Protein AF-A0A4S2DGL5-F1 (afdb_monomer)

Sequence (90 aa):
MNLNRFSILTIIFGILCIVSMIFYFFNKLDSNYIVLMLGLTQLFSGLSHIKTSKSLDGKEGYNGNKIIGVVISIMGLFLVIASCIKILEK

Foldseek 3Di:
DPQDPLNVQLVVLVVVLVVQVVCVVVVNHDVLVNLQSQLSNLLSVLVSLLVVLVVVVPDDPSVVSNVSSVVSNVSSVVSNVVSVVVVVVD

Radius of gyration: 14.96 Å; Cα contacts (8 Å, |Δi|>4): 107; chains: 1; bounding box: 41×18×44 Å

Solvent-accessible surface area (backbone atoms only — not comparable to full-atom values): 4450 Å² total; per-residue (Å²): 131,90,77,48,71,38,47,52,49,18,52,54,29,45,52,49,24,54,53,40,50,54,38,34,75,70,71,74,45,62,70,49,58,33,43,27,28,46,10,49,18,33,26,26,42,10,52,29,34,35,55,53,22,65,77,40,79,87,47,98,68,31,68,60,42,31,51,53,10,50,53,35,24,53,53,9,49,52,34,31,53,56,21,50,52,59,59,72,79,102

Structure (mmCIF, N/CA/C/O backbone):
data_AF-A0A4S2DGL5-F1
#
_entry.id   AF-A0A4S2DGL5-F1
#
loop_
_atom_site.group_PDB
_atom_site.id
_atom_site.type_symbol
_atom_site.label_atom_id
_atom_site.label_alt_id
_atom_site.label_comp_id
_atom_site.label_asym_id
_atom_site.label_entity_id
_atom_site.label_seq_id
_atom_site.pdbx_PDB_ins_code
_atom_site.Cartn_x
_atom_site.Cartn_y
_atom_site.Cartn_z
_atom_site.occupancy
_atom_site.B_iso_or_equiv
_atom_site.auth_seq_id
_atom_site.auth_comp_id
_atom_site.auth_asym_id
_atom_site.auth_atom_id
_atom_site.pdbx_PDB_model_num
ATOM 1 N N . MET A 1 1 ? 23.041 5.233 -4.437 1.00 49.22 1 MET A N 1
ATOM 2 C CA . MET A 1 1 ? 21.773 4.892 -5.124 1.00 49.22 1 MET A CA 1
ATOM 3 C C . MET A 1 1 ? 20.824 6.067 -4.942 1.00 49.22 1 MET A C 1
ATOM 5 O O . MET A 1 1 ? 20.495 6.362 -3.802 1.00 49.22 1 MET A O 1
ATOM 9 N N . ASN A 1 2 ? 20.435 6.781 -6.004 1.00 58.03 2 ASN A N 1
ATOM 10 C CA . ASN A 1 2 ? 19.407 7.821 -5.880 1.00 58.03 2 ASN A CA 1
ATOM 11 C C . ASN A 1 2 ? 18.056 7.130 -5.670 1.00 58.03 2 ASN A C 1
ATOM 13 O O . ASN A 1 2 ? 17.495 6.563 -6.607 1.00 58.03 2 ASN A O 1
ATOM 17 N N . LEU A 1 3 ? 17.570 7.120 -4.428 1.00 64.56 3 LEU A N 1
ATOM 18 C CA . LEU A 1 3 ? 16.261 6.571 -4.093 1.00 64.56 3 LEU A CA 1
ATOM 19 C C . LEU A 1 3 ? 15.178 7.413 -4.766 1.00 64.56 3 LEU A C 1
ATOM 21 O O . LEU A 1 3 ? 15.100 8.632 -4.614 1.00 64.56 3 LEU A O 1
ATOM 25 N N . ASN A 1 4 ? 14.329 6.746 -5.534 1.00 80.50 4 ASN A N 1
ATOM 26 C CA . ASN A 1 4 ? 13.173 7.373 -6.142 1.00 80.50 4 ASN A CA 1
ATOM 27 C C . ASN A 1 4 ? 12.161 7.755 -5.045 1.00 80.50 4 ASN A C 1
ATOM 29 O O . ASN A 1 4 ? 11.989 7.025 -4.071 1.00 80.50 4 ASN A O 1
ATOM 33 N N . ARG A 1 5 ? 11.444 8.873 -5.218 1.00 87.69 5 ARG A N 1
ATOM 34 C CA . ARG A 1 5 ? 10.421 9.349 -4.266 1.00 87.69 5 ARG A CA 1
ATOM 35 C C . ARG A 1 5 ? 9.396 8.261 -3.917 1.00 87.69 5 ARG A C 1
ATOM 37 O O . ARG A 1 5 ? 9.004 8.147 -2.763 1.00 87.69 5 ARG A O 1
ATOM 44 N N . PHE A 1 6 ? 9.024 7.417 -4.883 1.00 89.12 6 PHE A N 1
ATOM 45 C CA . PHE A 1 6 ? 8.129 6.279 -4.640 1.00 89.12 6 PHE A CA 1
ATOM 46 C C . PHE A 1 6 ? 8.747 5.209 -3.732 1.00 89.12 6 PHE A C 1
ATOM 48 O O . PHE A 1 6 ? 8.052 4.660 -2.883 1.00 89.12 6 PHE A O 1
ATOM 55 N N . SER A 1 7 ? 10.051 4.950 -3.843 1.00 87.62 7 SER A N 1
ATOM 56 C CA . SER A 1 7 ? 10.757 4.031 -2.942 1.00 87.62 7 SER A CA 1
ATOM 57 C C . SER A 1 7 ? 10.775 4.572 -1.511 1.00 87.62 7 SER A C 1
ATOM 59 O O . SER A 1 7 ? 10.539 3.822 -0.573 1.00 87.62 7 SER A O 1
ATOM 61 N N . ILE A 1 8 ? 10.977 5.885 -1.346 1.00 90.88 8 ILE A N 1
ATOM 62 C CA . ILE A 1 8 ? 10.919 6.547 -0.033 1.00 90.88 8 ILE A CA 1
ATOM 63 C C . ILE A 1 8 ? 9.517 6.403 0.574 1.00 90.88 8 ILE A C 1
ATOM 65 O O . ILE A 1 8 ? 9.391 5.980 1.719 1.00 90.88 8 ILE A O 1
ATOM 69 N N . LEU A 1 9 ? 8.463 6.680 -0.202 1.00 91.69 9 LEU A N 1
ATOM 70 C CA . LEU A 1 9 ? 7.078 6.499 0.251 1.00 91.69 9 LEU A CA 1
ATOM 71 C C . LEU A 1 9 ? 6.784 5.044 0.628 1.00 91.69 9 LEU A C 1
ATOM 73 O O . LEU A 1 9 ? 6.173 4.798 1.660 1.00 91.69 9 LEU A O 1
ATOM 77 N N . THR A 1 10 ? 7.271 4.083 -0.158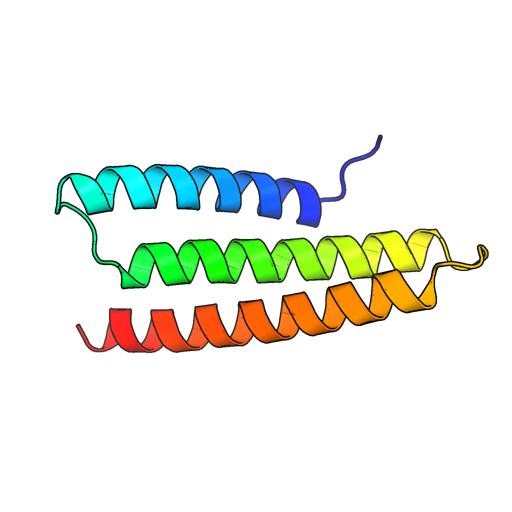 1.00 92.75 10 THR A N 1
ATOM 78 C CA . THR A 1 10 ? 7.126 2.648 0.141 1.00 92.75 10 THR A CA 1
ATOM 79 C C . THR A 1 10 ? 7.728 2.300 1.500 1.00 92.75 10 THR A C 1
ATOM 81 O O . THR A 1 10 ? 7.102 1.594 2.281 1.00 92.75 10 THR A O 1
ATOM 84 N N . ILE A 1 11 ? 8.917 2.825 1.810 1.00 92.56 11 ILE A N 1
ATOM 85 C CA . ILE A 1 11 ? 9.580 2.596 3.100 1.00 92.56 11 ILE A CA 1
ATOM 86 C C . ILE A 1 11 ? 8.771 3.224 4.239 1.00 92.56 11 ILE A C 1
ATOM 88 O O . ILE A 1 11 ? 8.532 2.564 5.246 1.00 92.56 11 ILE A O 1
ATOM 92 N N . ILE A 1 12 ? 8.312 4.469 4.077 1.00 94.62 12 ILE A N 1
ATOM 93 C CA . ILE A 1 12 ? 7.516 5.169 5.096 1.00 94.62 12 ILE A CA 1
ATOM 94 C C . ILE A 1 12 ? 6.225 4.399 5.394 1.00 94.62 12 ILE A C 1
ATOM 96 O O . ILE A 1 12 ? 5.948 4.094 6.553 1.00 94.62 12 ILE A O 1
ATOM 100 N N . PHE A 1 13 ? 5.455 4.039 4.364 1.00 93.56 13 PHE A N 1
ATOM 101 C CA . PHE A 1 13 ? 4.214 3.283 4.542 1.00 93.56 13 PHE A CA 1
ATOM 102 C C . PHE A 1 13 ? 4.459 1.854 5.030 1.00 93.56 13 PHE A C 1
ATOM 104 O O . PHE A 1 13 ? 3.662 1.344 5.812 1.00 93.56 13 PHE A O 1
ATOM 111 N N . GLY A 1 14 ? 5.586 1.239 4.665 1.00 92.75 14 GLY A N 1
ATOM 112 C CA . GLY A 1 14 ? 5.997 -0.057 5.198 1.00 92.75 14 GLY A CA 1
ATOM 113 C C . GLY A 1 14 ? 6.268 -0.005 6.703 1.00 92.75 14 GLY A C 1
ATOM 114 O O . GLY A 1 14 ? 5.770 -0.849 7.446 1.00 92.75 14 GLY A O 1
ATOM 115 N N . ILE A 1 15 ? 6.985 1.020 7.177 1.00 95.19 15 ILE A N 1
ATOM 116 C CA . ILE A 1 15 ? 7.210 1.246 8.613 1.00 95.19 15 ILE A CA 1
ATOM 11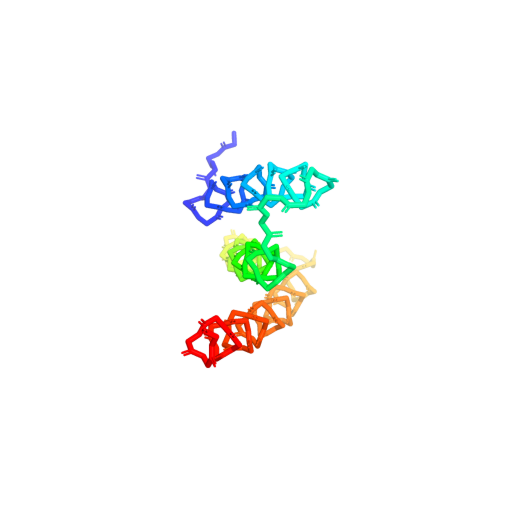7 C C . ILE A 1 15 ? 5.879 1.510 9.322 1.00 95.19 15 ILE A C 1
ATOM 119 O O . ILE A 1 15 ? 5.609 0.899 10.355 1.00 95.19 15 ILE A O 1
ATOM 123 N N . LEU A 1 16 ? 5.024 2.368 8.756 1.00 93.69 16 LEU A N 1
ATOM 124 C CA . LEU A 1 16 ? 3.694 2.628 9.310 1.00 93.69 16 LEU A CA 1
ATOM 125 C C . LEU A 1 16 ? 2.853 1.352 9.388 1.00 93.69 16 LEU A C 1
ATOM 127 O O . LEU A 1 16 ? 2.191 1.143 10.394 1.00 93.69 16 LEU A O 1
ATOM 131 N N . CYS A 1 17 ? 2.930 0.469 8.393 1.00 93.81 17 CYS A N 1
ATOM 132 C CA . CYS A 1 17 ? 2.238 -0.817 8.399 1.00 93.81 17 CYS A CA 1
ATOM 133 C C . CYS A 1 17 ? 2.693 -1.706 9.569 1.00 93.81 17 CYS A C 1
ATOM 135 O O . CYS A 1 17 ? 1.854 -2.238 10.295 1.00 93.81 17 CYS A O 1
ATOM 137 N N . ILE A 1 18 ? 4.006 -1.806 9.814 1.00 93.50 18 ILE A N 1
ATOM 138 C CA . ILE A 1 18 ? 4.557 -2.555 10.959 1.00 93.50 18 ILE A CA 1
ATOM 139 C C . ILE A 1 18 ? 4.071 -1.950 12.280 1.00 93.50 18 ILE A C 1
ATOM 141 O O . ILE A 1 18 ? 3.605 -2.671 13.162 1.00 93.50 18 ILE A O 1
ATOM 145 N N . VAL A 1 19 ? 4.129 -0.623 12.411 1.00 93.62 19 VAL A N 1
ATOM 146 C CA . VAL A 1 19 ? 3.631 0.082 13.599 1.00 93.62 19 VAL A CA 1
ATOM 147 C C . VAL A 1 19 ? 2.134 -0.185 13.793 1.00 93.62 19 VAL A C 1
ATOM 149 O O . VAL A 1 19 ? 1.714 -0.533 14.895 1.00 93.62 19 VAL A O 1
ATOM 152 N N . SER A 1 20 ? 1.327 -0.115 12.732 1.00 90.88 20 SER A N 1
ATOM 153 C CA . SER A 1 20 ? -0.104 -0.433 12.771 1.00 90.88 20 SER A CA 1
ATOM 154 C C . SER A 1 20 ? -0.373 -1.876 13.208 1.00 90.88 20 SER A C 1
ATOM 156 O O . SER A 1 20 ? -1.306 -2.091 13.977 1.00 90.88 20 SER A O 1
ATOM 158 N N . MET A 1 21 ? 0.447 -2.853 12.798 1.00 90.31 21 MET A N 1
ATOM 159 C CA . MET A 1 21 ? 0.329 -4.236 13.285 1.00 90.31 21 MET A CA 1
ATOM 160 C C . MET A 1 21 ? 0.562 -4.345 14.794 1.00 90.31 21 MET A C 1
ATOM 162 O O . MET A 1 21 ? -0.182 -5.048 15.476 1.00 90.31 21 MET A O 1
ATOM 166 N N . ILE A 1 22 ? 1.546 -3.619 15.333 1.00 92.00 22 ILE A N 1
ATOM 167 C CA . ILE A 1 22 ? 1.800 -3.585 16.780 1.00 92.00 22 ILE A CA 1
ATOM 1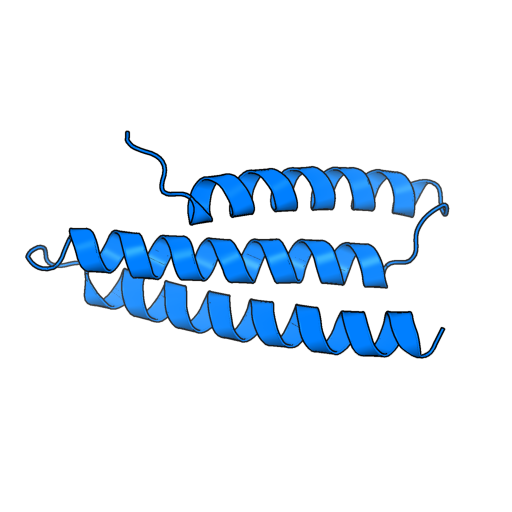68 C C . ILE A 1 22 ? 0.582 -3.003 17.512 1.00 92.00 22 ILE A C 1
ATOM 170 O O . ILE A 1 22 ? 0.104 -3.590 18.480 1.00 92.00 22 ILE A O 1
ATOM 174 N N . PHE A 1 23 ? 0.027 -1.886 17.032 1.00 90.88 23 PHE A N 1
ATOM 175 C CA . PHE A 1 23 ? -1.164 -1.277 17.639 1.00 90.88 23 PHE A CA 1
ATOM 176 C C . PHE A 1 23 ? -2.418 -2.155 17.544 1.00 90.88 23 PHE A C 1
ATOM 178 O O . PHE A 1 23 ? -3.224 -2.164 18.478 1.00 90.88 23 PHE A O 1
ATOM 185 N N . TYR A 1 24 ? -2.574 -2.912 16.458 1.00 89.94 24 TYR A N 1
ATOM 186 C CA . TYR A 1 24 ? -3.638 -3.906 16.318 1.00 89.94 24 TYR A CA 1
ATOM 187 C C . TYR A 1 24 ? -3.507 -5.031 17.348 1.00 89.94 24 TYR A C 1
ATOM 189 O O . TYR A 1 24 ? -4.502 -5.416 17.951 1.00 89.94 24 TYR A O 1
ATOM 197 N N . PHE A 1 25 ? -2.289 -5.505 17.627 1.00 88.38 25 PHE A N 1
ATOM 198 C CA . PHE A 1 25 ? -2.061 -6.531 18.651 1.00 88.38 25 PHE A CA 1
ATOM 199 C C . PHE A 1 25 ? -2.473 -6.061 20.057 1.00 88.38 25 PHE A C 1
ATOM 201 O O . PHE A 1 25 ? -2.998 -6.838 20.848 1.00 88.38 25 PHE A O 1
ATOM 208 N N . PHE A 1 26 ? -2.317 -4.766 20.349 1.00 92.44 26 PHE A N 1
ATOM 209 C CA . PHE A 1 26 ? -2.830 -4.143 21.575 1.00 92.44 26 PHE A CA 1
ATOM 210 C C . PHE A 1 26 ? -4.326 -3.787 21.516 1.00 92.44 26 PHE A C 1
ATOM 212 O O . PHE A 1 26 ? -4.821 -3.097 22.407 1.00 92.44 26 PHE A O 1
ATOM 219 N N . ASN A 1 27 ? -5.046 -4.229 20.480 1.00 84.62 27 ASN A N 1
ATOM 220 C CA . ASN A 1 27 ? -6.470 -3.975 20.250 1.00 84.62 27 ASN A CA 1
ATOM 221 C C . ASN A 1 27 ? -6.836 -2.476 20.201 1.00 84.62 27 ASN A C 1
ATOM 223 O O . ASN A 1 27 ? -7.964 -2.083 20.490 1.00 84.62 27 ASN A O 1
ATOM 227 N N . LYS A 1 28 ? -5.866 -1.620 19.850 1.00 83.75 28 LYS A N 1
ATOM 228 C CA . LYS A 1 28 ? -6.028 -0.156 19.795 1.00 83.75 28 LYS A CA 1
ATOM 229 C C . LYS A 1 28 ? -6.372 0.373 18.407 1.00 83.75 28 LYS A C 1
ATOM 231 O O . LYS A 1 28 ? -6.629 1.564 18.262 1.00 83.75 28 LYS A O 1
ATOM 236 N N . LEU A 1 29 ? -6.310 -0.474 17.385 1.00 85.56 29 LEU A N 1
ATOM 237 C CA . LEU A 1 29 ? -6.392 -0.061 15.991 1.00 85.56 29 LEU A CA 1
ATOM 238 C C . LEU A 1 29 ? -7.106 -1.141 15.182 1.00 85.56 29 LEU A C 1
ATOM 240 O O . LEU A 1 29 ? -6.887 -2.326 15.408 1.00 85.56 29 LEU A O 1
ATOM 244 N N . ASP A 1 30 ? -7.982 -0.732 14.268 1.00 88.31 30 ASP A N 1
ATOM 245 C CA . ASP A 1 30 ? -8.766 -1.660 13.453 1.00 88.31 30 ASP A CA 1
ATOM 246 C C . ASP A 1 30 ? -7.933 -2.254 12.306 1.00 88.31 30 ASP A C 1
ATOM 248 O O . ASP A 1 30 ? -7.146 -1.555 11.665 1.00 88.31 30 ASP A O 1
ATOM 252 N N . SER A 1 31 ? -8.148 -3.537 12.002 1.00 89.19 31 SER A N 1
ATOM 253 C CA . SER A 1 31 ? -7.473 -4.242 10.904 1.00 89.19 31 SER A CA 1
ATOM 254 C C . SER A 1 31 ? -7.554 -3.528 9.544 1.00 89.19 31 SER A C 1
ATOM 256 O O . SER A 1 31 ? -6.611 -3.605 8.758 1.00 89.19 31 SER A O 1
ATOM 258 N N . ASN A 1 32 ? -8.618 -2.766 9.278 1.00 91.94 32 ASN A N 1
ATOM 259 C CA . ASN A 1 32 ? -8.800 -2.001 8.047 1.00 91.94 32 ASN A CA 1
ATOM 260 C C . ASN A 1 32 ? -7.711 -0.932 7.859 1.00 91.94 32 ASN A C 1
ATOM 262 O O . ASN A 1 32 ? -7.288 -0.693 6.730 1.00 91.94 32 ASN A O 1
ATOM 266 N N . TYR A 1 33 ? -7.186 -0.345 8.939 1.00 89.94 33 TYR A N 1
ATOM 267 C CA . TYR A 1 33 ? -6.062 0.596 8.855 1.00 89.94 33 TYR A CA 1
ATOM 268 C C . TYR A 1 33 ? -4.748 -0.106 8.494 1.00 89.94 33 TYR A C 1
ATOM 270 O O . TYR A 1 33 ? -3.940 0.460 7.761 1.00 89.94 33 TYR A O 1
ATOM 278 N N . ILE A 1 34 ? -4.537 -1.351 8.941 1.00 93.50 34 ILE A N 1
ATOM 279 C CA . ILE A 1 34 ? -3.381 -2.152 8.504 1.00 93.50 34 ILE A CA 1
ATOM 280 C C . ILE A 1 34 ? -3.496 -2.445 7.009 1.00 93.50 34 ILE A C 1
ATOM 282 O O . ILE A 1 34 ? -2.530 -2.264 6.271 1.00 93.50 34 ILE A O 1
ATOM 286 N N . VAL A 1 35 ? -4.684 -2.855 6.550 1.00 93.88 35 VAL A N 1
ATOM 287 C CA . VAL A 1 35 ? -4.946 -3.131 5.130 1.00 93.88 35 VAL A CA 1
ATOM 288 C C . VAL A 1 35 ? -4.741 -1.875 4.280 1.00 93.88 35 VAL A C 1
ATOM 290 O O . VAL A 1 35 ? -4.152 -1.969 3.204 1.00 93.88 35 VAL A O 1
ATOM 293 N N . LEU A 1 36 ? -5.133 -0.699 4.778 1.00 94.69 36 LEU A N 1
ATOM 294 C CA . LEU A 1 36 ? -4.875 0.584 4.124 1.00 94.69 36 LEU A CA 1
ATOM 295 C C . LEU A 1 36 ? -3.371 0.861 3.985 1.00 94.69 36 LEU A C 1
ATOM 297 O O . LEU A 1 36 ? -2.897 1.152 2.887 1.00 94.69 36 LEU A O 1
ATOM 301 N N . MET A 1 37 ? -2.604 0.730 5.073 1.00 95.44 37 MET A N 1
ATOM 302 C CA . MET A 1 37 ? -1.149 0.947 5.052 1.00 95.44 37 MET A CA 1
ATOM 303 C C . MET A 1 37 ? -0.435 -0.059 4.144 1.00 95.44 37 MET A C 1
ATOM 305 O O . MET A 1 37 ? 0.480 0.304 3.400 1.00 95.44 37 MET A O 1
ATOM 309 N N . LEU A 1 38 ? -0.882 -1.315 4.144 1.00 94.62 38 LEU A N 1
ATOM 310 C CA . LEU A 1 38 ? -0.381 -2.353 3.251 1.00 94.62 38 LEU A CA 1
ATOM 311 C C . LEU A 1 38 ? -0.708 -2.030 1.788 1.00 94.62 38 LEU A C 1
ATOM 313 O O . LEU A 1 38 ? 0.178 -2.110 0.941 1.00 94.62 38 LEU A O 1
ATOM 317 N N . GLY A 1 39 ? -1.934 -1.592 1.494 1.00 94.94 39 GLY A N 1
ATOM 318 C CA . GLY A 1 39 ? -2.353 -1.164 0.159 1.00 94.94 39 GLY A CA 1
ATOM 319 C C . GLY A 1 39 ? -1.514 -0.004 -0.376 1.00 94.94 39 GLY A C 1
ATOM 320 O O . GLY A 1 39 ? -1.015 -0.076 -1.499 1.00 94.94 39 GLY A O 1
ATOM 321 N N . LEU A 1 40 ? -1.271 1.023 0.446 1.00 94.50 40 LEU A N 1
ATOM 322 C CA . LEU A 1 40 ? -0.396 2.148 0.094 1.00 94.50 40 LEU A CA 1
ATOM 323 C C . LEU A 1 40 ? 1.048 1.689 -0.143 1.00 94.50 40 LEU A C 1
ATOM 325 O O . LEU A 1 40 ? 1.667 2.085 -1.130 1.00 94.50 40 LEU A O 1
ATOM 329 N N . THR A 1 41 ? 1.570 0.803 0.709 1.00 95.50 41 THR A N 1
ATOM 330 C CA . THR A 1 41 ? 2.913 0.226 0.541 1.00 95.50 41 THR A CA 1
ATOM 331 C C . THR A 1 41 ? 3.041 -0.502 -0.797 1.00 95.50 41 THR A C 1
ATOM 333 O O . THR A 1 41 ? 3.991 -0.258 -1.539 1.00 95.50 41 THR A O 1
ATOM 336 N N . GLN A 1 42 ? 2.070 -1.353 -1.146 1.00 94.44 42 GLN A N 1
ATOM 337 C CA . GLN A 1 42 ? 2.052 -2.053 -2.433 1.00 94.44 42 GLN A CA 1
ATOM 338 C C . GLN A 1 42 ? 1.929 -1.061 -3.596 1.00 94.44 42 GLN A C 1
ATOM 340 O O . GLN A 1 42 ? 2.719 -1.120 -4.532 1.00 94.44 42 GLN A O 1
ATOM 345 N N . LEU A 1 43 ? 1.030 -0.076 -3.512 1.00 95.00 43 LEU A N 1
ATOM 346 C CA . LEU A 1 43 ? 0.846 0.931 -4.559 1.00 95.00 43 LEU A CA 1
ATOM 347 C C . LEU A 1 43 ? 2.161 1.648 -4.900 1.00 95.00 43 LEU A C 1
ATOM 349 O O . LEU A 1 43 ? 2.563 1.688 -6.068 1.00 95.00 43 LEU A O 1
ATOM 353 N N . PHE A 1 44 ? 2.855 2.174 -3.887 1.00 93.50 44 PHE A N 1
ATOM 354 C CA . PHE A 1 44 ? 4.113 2.896 -4.081 1.00 93.50 44 PHE A CA 1
ATOM 355 C C . PHE A 1 44 ? 5.279 1.977 -4.454 1.00 93.50 44 PHE A C 1
ATOM 357 O O . PHE A 1 44 ? 6.130 2.390 -5.246 1.00 93.50 44 PHE A O 1
ATOM 364 N N . SER A 1 45 ? 5.289 0.732 -3.969 1.00 92.69 45 SER A N 1
ATOM 365 C CA . SER A 1 45 ? 6.275 -0.272 -4.375 1.00 92.69 45 SER A CA 1
ATOM 366 C C . SER A 1 45 ? 6.156 -0.559 -5.872 1.00 92.69 45 SER A C 1
ATOM 368 O O . SER A 1 45 ? 7.132 -0.438 -6.615 1.00 92.69 45 SER A O 1
ATOM 370 N N . GLY A 1 46 ? 4.937 -0.812 -6.357 1.00 91.38 46 GLY A N 1
ATOM 371 C CA . GLY A 1 46 ? 4.676 -1.042 -7.777 1.00 91.38 46 GLY A CA 1
ATOM 372 C C . GLY A 1 46 ? 5.083 0.149 -8.652 1.00 91.38 46 GLY A C 1
ATOM 373 O O . GLY A 1 46 ? 5.804 -0.018 -9.638 1.00 91.38 46 GLY A O 1
ATOM 374 N N . LEU A 1 47 ? 4.756 1.379 -8.231 1.00 90.56 47 LEU A N 1
ATOM 375 C CA . LEU A 1 47 ? 5.173 2.605 -8.926 1.00 90.56 47 LEU A CA 1
ATOM 376 C C . LEU A 1 47 ? 6.699 2.784 -8.925 1.00 90.56 47 LEU A C 1
ATOM 378 O O . LEU A 1 47 ? 7.279 3.273 -9.900 1.00 90.56 47 LEU A O 1
ATOM 382 N N . SER A 1 48 ? 7.369 2.377 -7.845 1.00 90.06 48 SER A N 1
ATOM 383 C CA . SER A 1 48 ? 8.828 2.347 -7.759 1.00 90.06 48 SER A CA 1
ATOM 384 C C . SER A 1 48 ? 9.424 1.361 -8.768 1.00 90.06 48 SER A C 1
ATOM 386 O O . SER A 1 48 ? 10.364 1.729 -9.478 1.00 90.06 48 SER A O 1
ATOM 388 N N . HIS A 1 49 ? 8.852 0.160 -8.897 1.00 86.88 49 HIS A N 1
ATOM 389 C CA . HIS A 1 49 ? 9.264 -0.842 -9.885 1.00 86.88 49 HIS A CA 1
ATOM 390 C C . HIS A 1 49 ? 9.072 -0.345 -11.326 1.00 86.88 49 HIS A C 1
ATOM 392 O O . HIS A 1 49 ? 10.018 -0.412 -12.107 1.00 86.88 49 HIS A O 1
ATOM 398 N N . ILE A 1 50 ? 7.923 0.257 -11.660 1.00 87.75 50 ILE A N 1
ATOM 399 C CA . ILE A 1 50 ? 7.646 0.815 -13.003 1.00 87.75 50 ILE A CA 1
ATOM 400 C C . ILE A 1 50 ? 8.619 1.947 -13.356 1.00 87.75 50 ILE A C 1
ATOM 402 O O . ILE A 1 50 ? 9.120 2.047 -14.477 1.00 87.75 50 ILE A O 1
ATOM 406 N N . LYS A 1 51 ? 8.899 2.846 -12.408 1.00 85.06 51 LYS A N 1
ATOM 407 C CA . LYS A 1 51 ? 9.821 3.959 -12.661 1.00 85.06 51 LYS A CA 1
ATOM 408 C C . LYS A 1 51 ? 11.267 3.480 -12.786 1.00 85.06 51 LYS A C 1
ATOM 410 O O . LYS A 1 51 ? 12.001 3.986 -13.632 1.00 85.06 51 LYS A O 1
ATOM 415 N N . THR A 1 52 ? 11.660 2.496 -11.982 1.00 81.62 52 THR A N 1
ATOM 416 C CA . THR A 1 52 ? 12.991 1.883 -12.066 1.00 81.62 52 THR A CA 1
ATOM 417 C C . THR A 1 52 ? 13.147 1.112 -13.372 1.00 81.62 52 THR A C 1
ATOM 419 O O . THR A 1 52 ? 14.175 1.254 -14.029 1.00 81.62 52 THR A O 1
ATOM 422 N N . SER A 1 53 ? 12.116 0.385 -13.819 1.00 79.94 53 SER A N 1
ATOM 423 C CA . SER A 1 53 ? 12.148 -0.288 -15.117 1.00 79.94 53 SER A CA 1
ATOM 424 C C . SER A 1 53 ? 12.329 0.728 -16.242 1.00 79.94 53 SER A C 1
ATOM 426 O O . SER A 1 53 ? 13.250 0.568 -17.027 1.00 79.94 53 SER A O 1
ATOM 428 N N . LYS A 1 54 ? 11.578 1.842 -16.257 1.00 73.44 54 LYS A N 1
ATOM 429 C CA . LYS A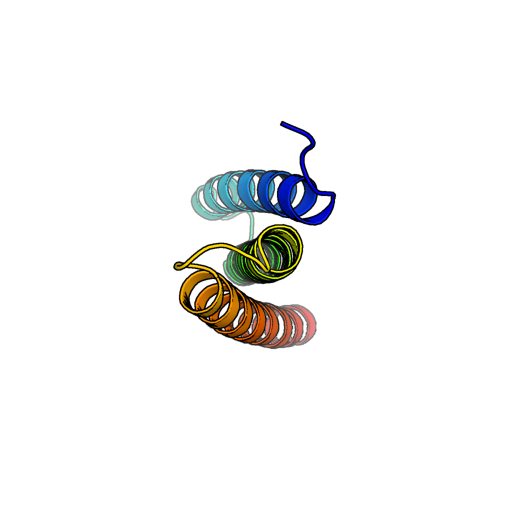 1 54 ? 11.729 2.915 -17.263 1.00 73.44 54 LYS A CA 1
ATOM 430 C C . LYS A 1 54 ? 13.153 3.494 -17.345 1.00 73.44 54 LYS A C 1
ATOM 432 O O . LYS A 1 54 ? 13.581 3.914 -18.410 1.00 73.44 54 LYS A O 1
ATOM 437 N N . SER A 1 55 ? 13.904 3.508 -16.242 1.00 71.50 55 SER A N 1
ATOM 438 C CA . SER A 1 55 ? 15.309 3.958 -16.245 1.00 71.50 55 SER A CA 1
ATOM 439 C C . SER A 1 55 ? 16.303 2.939 -16.826 1.00 71.50 55 SER A C 1
ATOM 441 O O . SER A 1 55 ? 17.450 3.285 -17.091 1.00 71.50 55 SER A O 1
ATOM 443 N N . LEU A 1 56 ? 15.869 1.692 -17.030 1.00 70.25 56 LEU A N 1
ATOM 444 C CA . LEU A 1 56 ? 16.672 0.552 -17.479 1.00 70.25 56 LEU A CA 1
ATOM 445 C C . LEU A 1 56 ? 16.290 0.078 -18.896 1.00 70.25 56 LEU A C 1
ATOM 447 O O . LEU A 1 56 ? 16.626 -1.050 -19.249 1.00 70.25 56 LEU A O 1
ATOM 451 N N . ASP A 1 57 ? 15.620 0.921 -19.695 1.00 65.12 57 ASP A N 1
ATOM 452 C CA . ASP A 1 57 ? 14.999 0.645 -21.017 1.00 65.12 57 ASP A CA 1
ATOM 453 C C . ASP A 1 57 ? 15.932 0.042 -22.107 1.00 65.12 57 ASP A C 1
ATOM 455 O O . ASP A 1 57 ? 15.511 -0.175 -23.235 1.00 65.12 57 ASP A O 1
ATOM 459 N N . GLY A 1 58 ? 17.195 -0.270 -21.789 1.00 62.53 58 GLY A N 1
ATOM 460 C CA . GLY A 1 58 ? 18.168 -0.902 -22.691 1.00 62.53 58 GLY A CA 1
ATOM 461 C C . GLY A 1 58 ? 18.738 -2.250 -22.227 1.00 62.53 58 GLY A C 1
ATOM 462 O O . GLY A 1 58 ? 19.704 -2.711 -22.826 1.00 62.53 58 GLY A O 1
ATOM 463 N N . LYS A 1 59 ? 18.222 -2.872 -21.153 1.00 62.78 59 LYS A N 1
ATOM 464 C CA . LYS A 1 59 ? 18.743 -4.156 -20.630 1.00 62.78 59 LYS A CA 1
ATOM 465 C C . LYS A 1 59 ? 17.671 -5.253 -20.593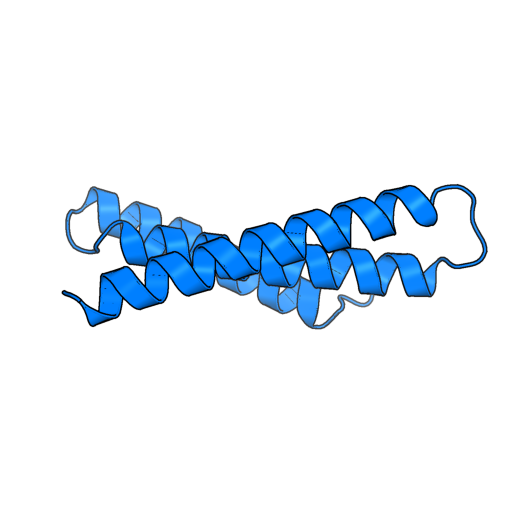 1.00 62.78 59 LYS A C 1
ATOM 467 O O . LYS A 1 59 ? 16.559 -5.036 -20.107 1.00 62.78 59 LYS A O 1
ATOM 472 N N . GLU A 1 60 ? 18.024 -6.446 -21.073 1.00 54.50 60 GLU A N 1
ATOM 473 C CA . GLU A 1 60 ? 17.206 -7.662 -20.968 1.00 54.50 60 GLU A CA 1
ATOM 474 C C . GLU A 1 60 ? 16.872 -7.936 -19.486 1.00 54.50 60 GLU A C 1
ATOM 476 O O . GLU A 1 60 ? 17.758 -8.014 -18.639 1.00 54.50 60 GLU A O 1
ATOM 481 N N . GLY A 1 61 ? 15.576 -7.966 -19.150 1.00 59.25 61 GLY A N 1
ATOM 482 C CA . GLY A 1 61 ? 15.054 -7.929 -17.769 1.00 59.25 61 GLY A CA 1
ATOM 483 C C . GLY A 1 61 ? 14.066 -6.779 -17.502 1.00 59.25 61 GLY A C 1
ATOM 484 O O . GLY A 1 61 ? 13.300 -6.819 -16.536 1.00 59.25 61 GLY A O 1
ATOM 485 N N . TYR A 1 62 ? 14.011 -5.789 -18.400 1.00 63.09 62 TYR A N 1
ATOM 486 C CA . TYR A 1 62 ? 13.112 -4.628 -18.349 1.00 63.09 62 TYR A CA 1
ATOM 487 C C . TYR A 1 62 ? 11.612 -4.979 -18.267 1.00 63.09 62 TYR A C 1
ATOM 489 O O . TYR A 1 62 ? 10.894 -4.465 -17.403 1.00 63.09 62 TYR A O 1
ATOM 497 N N . ASN A 1 63 ? 11.130 -5.866 -19.146 1.00 66.31 63 ASN A N 1
ATOM 498 C CA . ASN A 1 63 ? 9.693 -6.142 -19.273 1.00 66.31 63 ASN A CA 1
ATOM 499 C C . ASN A 1 63 ? 9.111 -6.839 -18.037 1.00 66.31 63 ASN A C 1
ATOM 501 O O . ASN A 1 63 ? 8.006 -6.503 -17.616 1.00 66.31 63 ASN A O 1
ATOM 505 N N . GLY A 1 64 ? 9.862 -7.754 -17.416 1.00 71.56 64 GLY A N 1
ATOM 506 C CA . GLY A 1 64 ? 9.403 -8.462 -16.217 1.00 71.56 64 GLY A CA 1
ATOM 507 C C . GLY A 1 64 ? 9.190 -7.512 -15.039 1.00 71.56 64 GLY A C 1
ATOM 508 O O . GLY A 1 64 ? 8.129 -7.512 -14.418 1.00 71.56 64 GLY A O 1
ATOM 509 N N . ASN A 1 65 ? 10.157 -6.625 -14.787 1.00 75.38 65 ASN A N 1
ATOM 510 C CA . ASN A 1 65 ? 10.086 -5.686 -13.668 1.00 75.38 65 ASN A CA 1
ATOM 511 C C . ASN A 1 65 ? 8.958 -4.649 -13.845 1.00 75.38 65 ASN A C 1
ATOM 513 O O . ASN A 1 65 ? 8.325 -4.230 -12.875 1.00 75.38 65 ASN A O 1
ATOM 517 N N . LYS A 1 66 ? 8.661 -4.280 -15.098 1.00 81.00 66 LYS A N 1
ATOM 518 C CA . LYS A 1 66 ? 7.542 -3.401 -15.454 1.00 81.00 66 LYS A CA 1
ATOM 519 C C . LYS A 1 66 ? 6.186 -4.063 -15.200 1.00 81.00 66 LYS A C 1
ATOM 521 O O . LYS A 1 66 ? 5.327 -3.443 -14.581 1.00 81.00 66 LYS A O 1
ATOM 526 N N . ILE A 1 67 ? 6.001 -5.311 -15.642 1.00 86.75 67 ILE A N 1
ATOM 527 C CA . ILE A 1 67 ? 4.747 -6.062 -15.451 1.00 86.75 67 ILE A CA 1
ATOM 528 C C . ILE A 1 67 ? 4.473 -6.276 -13.960 1.00 86.75 67 ILE A C 1
ATOM 530 O O . ILE A 1 67 ? 3.376 -5.976 -13.496 1.00 86.75 67 ILE A O 1
ATOM 534 N N . ILE A 1 68 ? 5.482 -6.716 -13.201 1.00 86.56 68 ILE A N 1
ATOM 535 C CA . ILE A 1 68 ? 5.376 -6.901 -11.747 1.00 86.56 68 ILE A CA 1
ATOM 536 C C . ILE A 1 68 ? 4.966 -5.590 -11.072 1.00 86.56 68 ILE A C 1
ATOM 538 O O . ILE A 1 68 ? 4.037 -5.576 -10.266 1.00 86.56 68 ILE A O 1
ATOM 542 N N . GLY A 1 69 ? 5.599 -4.475 -11.449 1.00 87.94 69 GLY A N 1
ATOM 543 C CA . GLY A 1 69 ? 5.251 -3.163 -10.913 1.00 87.94 69 GLY A CA 1
ATOM 544 C C . GLY A 1 69 ? 3.793 -2.771 -11.175 1.00 87.94 69 GLY A C 1
ATOM 545 O O . GLY A 1 69 ? 3.120 -2.298 -10.264 1.00 87.94 69 GLY A O 1
ATOM 546 N N . VAL A 1 70 ? 3.274 -3.025 -12.381 1.00 90.00 70 VAL A N 1
ATOM 547 C CA . VAL A 1 70 ? 1.867 -2.750 -12.731 1.00 90.00 70 VAL A CA 1
ATOM 548 C C . VAL A 1 70 ? 0.905 -3.608 -11.910 1.00 90.00 70 VAL A C 1
ATOM 550 O O . VAL A 1 70 ? -0.038 -3.070 -11.333 1.00 90.00 70 VAL A O 1
ATOM 553 N N . VAL A 1 71 ? 1.153 -4.917 -11.812 1.00 92.94 71 VAL A N 1
ATOM 554 C CA . VAL A 1 71 ? 0.297 -5.841 -11.047 1.00 92.94 71 VAL A CA 1
ATOM 555 C C . VAL A 1 71 ? 0.248 -5.443 -9.572 1.00 92.94 71 VAL A C 1
ATOM 557 O O . VAL A 1 71 ? -0.835 -5.327 -8.996 1.00 92.94 71 VAL A O 1
ATOM 560 N N . ILE A 1 72 ? 1.409 -5.160 -8.978 1.00 92.56 72 ILE A N 1
ATOM 561 C CA . ILE A 1 72 ? 1.519 -4.722 -7.584 1.00 92.56 72 ILE A CA 1
ATOM 562 C C . ILE A 1 72 ? 0.786 -3.389 -7.366 1.00 92.56 72 ILE A C 1
ATOM 564 O O . ILE A 1 72 ? 0.062 -3.243 -6.381 1.00 92.56 72 ILE A O 1
ATOM 568 N N . SER A 1 73 ? 0.913 -2.428 -8.289 1.00 93.50 73 SER A N 1
ATOM 569 C CA . SER A 1 73 ? 0.207 -1.146 -8.188 1.00 93.50 73 SER A CA 1
ATOM 570 C C . SER A 1 73 ? -1.312 -1.296 -8.255 1.00 93.50 73 SER A C 1
ATOM 572 O O . SER A 1 73 ? -2.013 -0.663 -7.469 1.00 93.50 73 SER A O 1
ATOM 574 N N . ILE A 1 74 ? -1.827 -2.144 -9.151 1.00 94.56 74 ILE A N 1
ATOM 575 C CA . ILE A 1 74 ? -3.268 -2.412 -9.262 1.00 94.56 74 ILE A CA 1
ATOM 576 C C . ILE A 1 74 ? -3.782 -3.070 -7.978 1.00 94.56 74 ILE A C 1
ATOM 578 O O . ILE A 1 74 ? -4.777 -2.619 -7.415 1.00 94.56 74 ILE A O 1
ATOM 582 N N . MET A 1 75 ? -3.076 -4.084 -7.471 1.00 94.69 75 MET A N 1
ATOM 583 C CA . MET A 1 75 ? -3.430 -4.749 -6.214 1.00 94.69 75 MET A CA 1
ATOM 584 C C . MET A 1 75 ? -3.434 -3.765 -5.036 1.00 94.69 75 MET A C 1
ATOM 586 O O . MET A 1 75 ? -4.379 -3.747 -4.249 1.00 94.69 75 MET A O 1
ATOM 590 N N . GLY A 1 76 ? -2.416 -2.903 -4.942 1.00 93.88 76 GLY A N 1
ATOM 591 C CA . GLY A 1 76 ? -2.349 -1.850 -3.930 1.00 93.88 76 GLY A CA 1
ATOM 592 C C . GLY A 1 76 ? -3.538 -0.892 -4.000 1.00 93.88 76 GLY A C 1
ATOM 593 O O . GLY A 1 76 ? -4.150 -0.604 -2.974 1.00 93.88 76 GLY A O 1
ATOM 594 N N . LEU A 1 77 ? -3.924 -0.459 -5.204 1.00 95.62 77 LEU A N 1
ATOM 595 C CA . LEU A 1 77 ? -5.078 0.420 -5.408 1.00 95.62 77 LEU A CA 1
ATOM 596 C C . LEU A 1 77 ? -6.388 -0.225 -4.931 1.00 95.62 77 LEU A C 1
ATOM 598 O O . LEU A 1 77 ? -7.160 0.421 -4.226 1.00 95.62 77 LEU A O 1
ATOM 602 N N . PHE A 1 78 ? -6.619 -1.500 -5.261 1.00 94.75 78 PHE A N 1
ATOM 603 C CA . PHE A 1 78 ? -7.802 -2.231 -4.796 1.00 94.75 78 PHE A CA 1
ATOM 604 C C . PHE A 1 78 ? -7.869 -2.313 -3.269 1.00 94.75 78 PHE A C 1
ATOM 606 O O . PHE A 1 78 ? -8.928 -2.074 -2.691 1.00 94.75 78 PHE A O 1
ATOM 613 N N . LEU A 1 79 ? -6.743 -2.601 -2.610 1.00 93.19 79 LEU A N 1
ATOM 614 C CA . LEU A 1 79 ? -6.676 -2.662 -1.149 1.00 93.19 79 LEU A CA 1
ATOM 615 C C . LEU A 1 79 ? -6.952 -1.301 -0.503 1.00 93.19 79 LEU A C 1
ATOM 617 O O . LEU A 1 79 ? -7.682 -1.232 0.485 1.00 93.19 79 LEU A O 1
ATOM 621 N N . VAL A 1 80 ? -6.417 -0.216 -1.071 1.00 95.31 80 VAL A N 1
ATOM 622 C CA . VAL A 1 80 ? -6.687 1.150 -0.597 1.00 95.31 80 VAL A CA 1
ATOM 623 C C . VAL A 1 80 ? -8.172 1.478 -0.720 1.00 95.31 80 VAL A C 1
ATOM 625 O O . VAL A 1 80 ? -8.776 1.913 0.252 1.00 95.31 80 VAL A O 1
ATOM 628 N N . ILE A 1 81 ? -8.791 1.224 -1.875 1.00 95.00 81 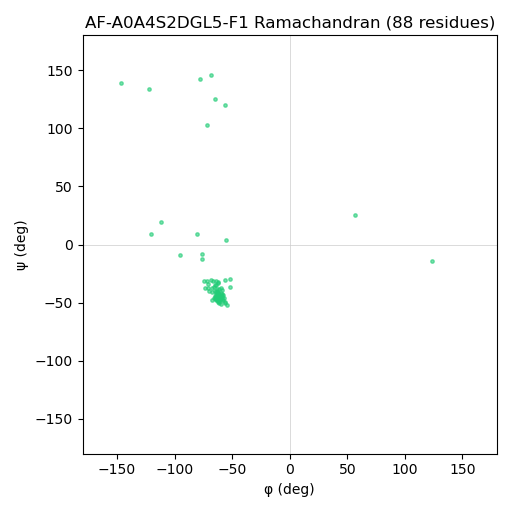ILE A N 1
ATOM 629 C CA . ILE A 1 81 ? -10.217 1.519 -2.079 1.00 95.00 81 ILE A CA 1
ATOM 630 C C . ILE A 1 81 ? -11.082 0.700 -1.114 1.00 95.00 81 ILE A C 1
ATOM 632 O O . ILE A 1 81 ? -11.929 1.261 -0.423 1.00 95.00 81 ILE A O 1
ATOM 636 N N . ALA A 1 82 ? -10.844 -0.611 -1.024 1.00 93.50 82 ALA A N 1
ATOM 637 C CA . ALA A 1 82 ? -11.621 -1.499 -0.164 1.00 93.50 82 ALA A CA 1
ATOM 638 C C . ALA A 1 82 ? -11.499 -1.131 1.324 1.00 93.50 82 ALA A C 1
ATOM 640 O O . ALA A 1 82 ? -12.493 -1.141 2.049 1.00 93.50 82 ALA A O 1
ATOM 641 N N . SER A 1 83 ? -10.292 -0.787 1.782 1.00 93.19 83 SER A N 1
ATOM 642 C CA . SER A 1 83 ? -10.067 -0.356 3.166 1.00 93.19 83 SER A CA 1
ATOM 643 C C . SER A 1 83 ? -10.676 1.014 3.454 1.00 93.19 8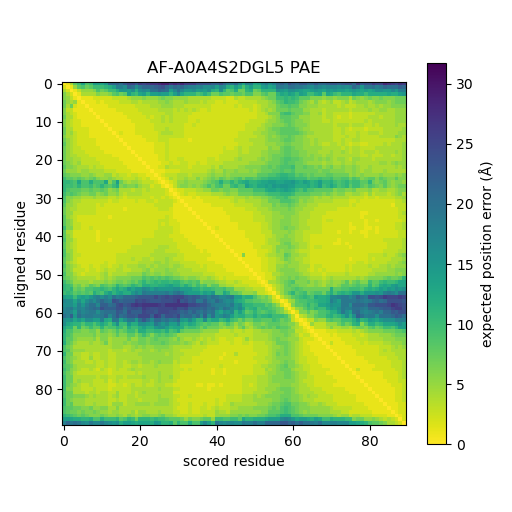3 SER A C 1
ATOM 645 O O . SER A 1 83 ? -11.293 1.173 4.502 1.00 93.19 83 SER A O 1
ATOM 647 N N . CYS A 1 84 ? -10.590 1.972 2.527 1.00 92.81 84 CYS A N 1
ATOM 648 C CA . CYS A 1 84 ? -11.259 3.265 2.664 1.00 92.81 84 CYS A CA 1
ATOM 649 C C . CYS A 1 84 ? -12.774 3.103 2.824 1.00 92.81 84 CYS A C 1
ATOM 651 O O . CYS A 1 84 ? -13.329 3.680 3.750 1.00 92.81 84 CYS A O 1
ATOM 653 N N . ILE A 1 85 ? -13.431 2.291 1.986 1.00 94.31 85 ILE A N 1
ATOM 654 C CA . ILE A 1 85 ? -14.879 2.034 2.099 1.00 94.31 85 ILE A CA 1
ATOM 655 C C . ILE A 1 85 ? -15.215 1.506 3.497 1.00 94.31 85 ILE A C 1
ATOM 657 O O . ILE A 1 85 ? -16.048 2.085 4.184 1.00 94.31 85 ILE A O 1
ATOM 661 N N . LYS A 1 86 ? -14.493 0.482 3.968 1.00 91.44 86 LYS A N 1
ATOM 662 C CA . LYS A 1 86 ? -14.721 -0.090 5.303 1.00 91.44 86 LYS A CA 1
ATOM 663 C C . LYS A 1 86 ? -14.443 0.871 6.457 1.00 91.44 86 LYS A C 1
ATOM 665 O O . LYS A 1 86 ? -15.060 0.729 7.503 1.00 91.44 86 LYS A O 1
ATOM 670 N N . ILE A 1 87 ? -13.494 1.796 6.304 1.00 90.62 87 ILE A N 1
ATOM 671 C CA . ILE A 1 87 ? -13.211 2.820 7.319 1.00 90.62 87 ILE A CA 1
ATOM 672 C C . ILE A 1 87 ? -14.316 3.881 7.333 1.00 90.62 87 ILE A C 1
ATOM 674 O O . ILE A 1 87 ? -14.663 4.346 8.408 1.00 90.62 87 ILE 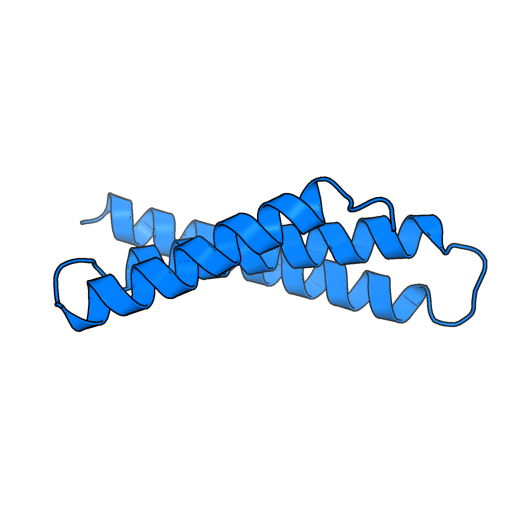A O 1
ATOM 678 N N . LEU A 1 88 ? -14.861 4.264 6.171 1.00 90.19 88 LEU A N 1
ATOM 679 C CA . LEU A 1 88 ? -15.947 5.247 6.080 1.00 90.19 88 LEU A CA 1
ATOM 680 C C . LEU A 1 88 ? -17.309 4.693 6.521 1.00 90.19 88 LEU A C 1
ATOM 682 O O . LEU A 1 88 ? -18.140 5.456 6.999 1.00 90.1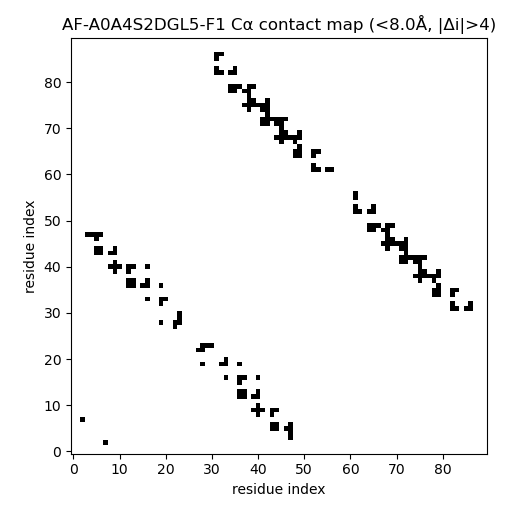9 88 LEU A O 1
ATOM 686 N N . GLU A 1 89 ? -17.557 3.398 6.329 1.00 84.38 89 GLU A N 1
ATOM 687 C CA . GLU A 1 89 ? -18.793 2.730 6.765 1.00 84.38 89 GLU A CA 1
ATOM 688 C C . GLU A 1 89 ? -18.840 2.455 8.277 1.00 84.38 89 GLU A C 1
ATOM 690 O O . GLU A 1 89 ? -19.870 2.004 8.782 1.00 84.38 89 GLU A O 1
ATOM 695 N N . LYS A 1 90 ? -17.734 2.689 8.989 1.00 63.31 90 LYS A N 1
ATOM 696 C CA . LYS A 1 90 ? -17.572 2.395 10.412 1.00 63.31 90 LYS A CA 1
ATOM 697 C C . LYS A 1 90 ? -17.711 3.646 11.272 1.00 63.31 90 LYS A C 1
ATOM 699 O O . LYS A 1 90 ? -18.300 3.511 12.367 1.00 63.31 90 LYS A O 1
#

Secondary structure (DSSP, 8-state):
----HHHHHHHHHHHHHHHHHHHHHTT-S-HHHHHHHHHHHHHHHHHHHHHHHHHTTTSTTHHHHHHHHHHHHHHHHHHHHHHHHHHHT-

Organism: NCBI:txid84031

pLDDT: mean 86.3, std 11.14, range [49.22, 95.62]

Nearest PDB structures (foldseek):
  6grj-assembly1_E  TM=8.814E-01  e=4.379E+00  Aeromonas hydrophila
  7a0g-assembly1_GGG  TM=6.592E-01  e=2.245E+00  Serratia marcescens
  7a0g-assembly1_EEE  TM=6.379E-01  e=3.135E+00  Serratia marcescens

Mean predicted aligned error: 5.74 Å